Protein AF-A0A363UL83-F1 (afdb_monomer)

Organism: NCBI:txid2182787

pLDDT: mean 72.21, std 19.64, range [35.38, 95.19]

Nearest PDB structures (foldseek):
  6uzi-assembly2_D  TM=6.542E-01  e=4.255E-01  Elizabethkingia anophelis NUHP1
  2xft-assembly2_B  TM=6.855E-01  e=1.544E+00  Streptomyces clavuligerus
  3rma-assembly2_B  TM=6.707E-01  e=1.273E+00  Escherichia phage RB69
  2xgn-assembly2_B  TM=6.075E-01  e=1.647E+00  Streptomyces clavuligerus
  8dml-assembly2_C  TM=4.776E-01  e=8.105E-01  Vibrio parahaemolyticus

Structure (mmCIF, N/CA/C/O backbone):
data_AF-A0A363UL83-F1
#
_entry.id   AF-A0A363UL83-F1
#
loop_
_atom_site.group_PDB
_atom_site.id
_atom_site.type_symbol
_atom_site.label_atom_id
_atom_site.label_alt_id
_atom_site.label_comp_id
_atom_site.label_asym_id
_atom_site.label_entity_id
_atom_site.label_seq_id
_atom_site.pdbx_PDB_ins_code
_atom_site.Cartn_x
_atom_site.Cartn_y
_atom_site.Cartn_z
_atom_site.occupancy
_atom_site.B_iso_or_equiv
_atom_site.auth_seq_id
_atom_site.auth_comp_id
_atom_site.auth_asym_id
_atom_site.auth_atom_id
_atom_site.pdbx_PDB_model_num
ATOM 1 N N . MET A 1 1 ? -17.629 37.369 -5.604 1.00 35.38 1 MET A N 1
ATOM 2 C CA . MET A 1 1 ? -17.539 36.380 -6.699 1.00 35.38 1 MET A CA 1
ATOM 3 C C . MET A 1 1 ? -16.923 35.114 -6.133 1.00 35.38 1 MET A C 1
ATOM 5 O O . MET A 1 1 ? -15.731 35.081 -5.862 1.00 35.38 1 MET A O 1
ATOM 9 N N . THR A 1 2 ? -17.771 34.137 -5.838 1.00 41.16 2 THR A N 1
ATOM 10 C CA . THR A 1 2 ? -17.435 32.788 -5.370 1.00 41.16 2 THR A CA 1
ATOM 11 C C . THR A 1 2 ? -16.822 31.999 -6.525 1.00 41.16 2 THR A C 1
ATOM 13 O O . THR A 1 2 ? -17.457 31.888 -7.568 1.00 41.16 2 THR A O 1
ATOM 16 N N . ARG A 1 3 ? -15.589 31.503 -6.371 1.00 43.84 3 ARG A N 1
ATOM 17 C CA . ARG A 1 3 ? -14.997 30.542 -7.310 1.00 43.84 3 ARG A CA 1
ATOM 18 C C . ARG A 1 3 ? -15.130 29.141 -6.736 1.00 43.84 3 ARG A C 1
ATOM 20 O O . ARG A 1 3 ? -14.865 28.928 -5.555 1.00 43.84 3 ARG A O 1
ATOM 27 N N . ASP A 1 4 ? -15.618 28.271 -7.604 1.00 41.12 4 ASP A N 1
ATOM 28 C CA . ASP A 1 4 ? -16.145 26.947 -7.338 1.00 41.12 4 ASP A CA 1
ATOM 29 C C . ASP A 1 4 ? -15.208 26.060 -6.526 1.00 41.12 4 ASP A C 1
ATOM 31 O O . ASP A 1 4 ? -14.002 25.977 -6.764 1.00 41.12 4 ASP A O 1
ATOM 35 N N . ARG A 1 5 ? -15.820 25.374 -5.560 1.00 44.47 5 ARG A N 1
ATOM 36 C CA . ARG A 1 5 ? -15.253 24.201 -4.910 1.00 44.47 5 ARG A CA 1
ATOM 37 C C . ARG A 1 5 ? -15.093 23.141 -5.995 1.00 44.47 5 ARG A C 1
ATOM 39 O O . ARG A 1 5 ? -16.080 22.721 -6.587 1.00 44.47 5 ARG A O 1
ATOM 46 N N . VAL A 1 6 ? -13.853 22.752 -6.272 1.00 44.47 6 VAL A N 1
ATOM 47 C CA . VAL A 1 6 ? -13.574 21.559 -7.068 1.00 44.47 6 VAL A CA 1
ATOM 48 C C . VAL A 1 6 ? -14.012 20.377 -6.214 1.00 44.47 6 VAL A C 1
ATOM 50 O O . VAL A 1 6 ? -13.335 20.015 -5.254 1.00 44.47 6 VAL A O 1
ATOM 53 N N . ASP A 1 7 ? -15.190 19.845 -6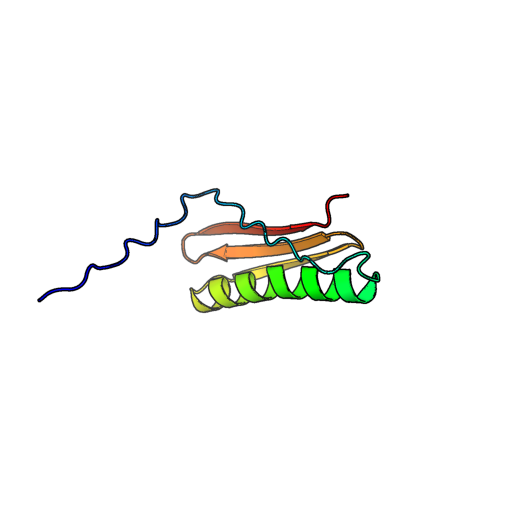.528 1.00 40.69 7 ASP A N 1
ATOM 54 C CA . ASP A 1 7 ? -15.612 18.510 -6.130 1.00 40.69 7 ASP A CA 1
ATOM 55 C C . ASP A 1 7 ? -14.598 17.515 -6.711 1.00 40.69 7 ASP A C 1
ATOM 57 O O . ASP A 1 7 ? -14.732 17.039 -7.839 1.00 40.69 7 ASP A O 1
ATOM 61 N N . GLU A 1 8 ? -13.529 17.234 -5.964 1.00 45.62 8 GLU A N 1
ATOM 62 C CA . GLU A 1 8 ? -12.736 16.037 -6.214 1.00 45.62 8 GLU A CA 1
ATOM 63 C C . GLU A 1 8 ? -13.653 14.833 -5.964 1.00 45.62 8 GLU A C 1
ATOM 65 O O . GLU A 1 8 ? -14.212 14.704 -4.867 1.00 45.62 8 GLU A O 1
ATOM 70 N N . PRO A 1 9 ? -13.862 13.953 -6.960 1.00 46.94 9 PRO A N 1
ATOM 71 C CA . PRO A 1 9 ? -14.680 12.778 -6.752 1.00 46.94 9 PRO A CA 1
ATOM 72 C C . PRO A 1 9 ? -13.998 11.908 -5.698 1.00 46.94 9 PRO A C 1
ATOM 74 O O . PRO A 1 9 ? -12.887 11.416 -5.896 1.00 46.94 9 PRO A O 1
ATOM 77 N N . TYR A 1 10 ? -14.689 11.726 -4.573 1.00 47.59 10 TYR A N 1
ATOM 78 C CA . TYR A 1 10 ? -14.349 10.740 -3.555 1.00 47.59 10 TYR A CA 1
ATOM 79 C C . TYR A 1 10 ? -14.092 9.398 -4.262 1.00 47.59 10 TYR A C 1
ATOM 81 O O . TYR A 1 10 ? -15.012 8.893 -4.918 1.00 47.59 10 TYR A O 1
ATOM 89 N N . PRO A 1 11 ? -12.882 8.810 -4.195 1.00 46.66 11 PRO A N 1
ATOM 90 C CA . PRO A 1 11 ? -12.649 7.530 -4.836 1.00 46.66 11 PRO A CA 1
ATOM 91 C C . PRO A 1 11 ? -13.549 6.489 -4.170 1.00 46.66 11 PRO A C 1
ATOM 93 O O . PRO A 1 11 ? -13.491 6.258 -2.959 1.00 46.66 11 PRO A O 1
ATOM 96 N N . ALA A 1 12 ? -14.435 5.906 -4.977 1.00 45.56 12 ALA A N 1
ATOM 97 C CA . ALA A 1 12 ? -15.318 4.832 -4.563 1.00 45.56 12 ALA A CA 1
ATOM 98 C C . ALA A 1 12 ? -14.498 3.659 -3.981 1.00 45.56 12 ALA A C 1
ATOM 100 O O . ALA A 1 12 ? -13.351 3.437 -4.384 1.00 45.56 12 ALA A O 1
ATOM 101 N N . PRO A 1 13 ? -15.062 2.855 -3.063 1.00 37.84 13 PRO A N 1
ATOM 102 C CA . PRO A 1 13 ? -14.386 1.664 -2.563 1.00 37.84 13 PRO A CA 1
ATOM 103 C C . PRO A 1 13 ? -14.050 0.736 -3.743 1.00 37.84 13 PRO A C 1
ATOM 105 O O . PRO A 1 13 ? -14.948 0.172 -4.361 1.00 37.84 13 PRO A O 1
ATOM 108 N N . GLY A 1 14 ? -12.761 0.622 -4.082 1.00 41.75 14 GLY A N 1
ATOM 109 C CA . GLY A 1 14 ? -12.281 -0.132 -5.248 1.00 41.75 14 GLY A CA 1
ATOM 110 C C . GLY A 1 14 ? -11.466 0.668 -6.272 1.00 41.75 14 GLY A C 1
ATOM 111 O O . GLY A 1 14 ? -11.023 0.084 -7.258 1.00 41.75 14 GLY A O 1
ATOM 112 N N . THR A 1 15 ? -11.231 1.970 -6.075 1.00 40.84 15 THR A N 1
ATOM 113 C CA . THR A 1 15 ? -10.381 2.756 -6.987 1.00 40.84 15 THR A CA 1
ATOM 114 C C . THR A 1 15 ? -8.916 2.312 -6.905 1.00 40.84 15 THR A C 1
ATOM 116 O O . THR A 1 15 ? -8.224 2.554 -5.918 1.00 40.84 15 THR A O 1
ATOM 119 N N . VAL A 1 16 ? -8.437 1.652 -7.961 1.00 47.06 16 VAL A N 1
ATOM 120 C CA . VAL A 1 16 ? -7.023 1.316 -8.155 1.00 47.06 16 VAL A CA 1
ATOM 121 C C . VAL A 1 16 ? -6.323 2.540 -8.746 1.00 47.06 16 VAL A C 1
ATOM 123 O O . VAL A 1 16 ? -6.610 2.946 -9.871 1.00 47.06 16 VAL A O 1
ATOM 126 N N . ALA A 1 17 ? -5.421 3.159 -7.985 1.00 45.84 17 ALA A N 1
ATOM 127 C CA . ALA A 1 17 ? -4.605 4.260 -8.482 1.00 45.84 17 ALA A CA 1
ATOM 128 C C . ALA A 1 17 ? -3.475 3.705 -9.366 1.00 45.84 17 ALA A C 1
ATOM 130 O O . ALA A 1 17 ? -2.512 3.120 -8.870 1.00 45.84 17 ALA A O 1
ATOM 131 N N . HIS A 1 18 ? -3.594 3.876 -10.682 1.00 41.28 18 HIS A N 1
ATOM 132 C CA . HIS A 1 18 ? -2.545 3.517 -11.635 1.00 41.28 18 HIS A CA 1
ATOM 133 C C . HIS A 1 18 ? -1.626 4.721 -11.872 1.00 41.28 18 HIS A C 1
ATOM 135 O O . HIS A 1 18 ? -2.014 5.680 -12.534 1.00 41.28 18 HIS A O 1
ATOM 141 N N . ALA A 1 19 ? -0.397 4.675 -11.359 1.00 46.41 19 ALA A N 1
ATOM 142 C CA . ALA A 1 19 ? 0.640 5.639 -11.718 1.00 46.41 19 ALA A CA 1
ATOM 143 C C . ALA A 1 19 ? 1.476 5.073 -12.879 1.00 46.41 19 ALA A C 1
ATOM 145 O O . ALA A 1 19 ? 2.179 4.080 -12.707 1.00 46.41 19 ALA A O 1
ATOM 146 N N . GLN A 1 20 ? 1.396 5.687 -14.064 1.00 48.78 20 GLN A N 1
ATOM 147 C CA . GLN A 1 20 ? 2.266 5.357 -15.200 1.00 48.78 20 GLN A CA 1
ATOM 148 C C . GLN A 1 20 ? 3.487 6.285 -15.193 1.00 48.78 20 GLN A C 1
ATOM 150 O O . GLN A 1 20 ?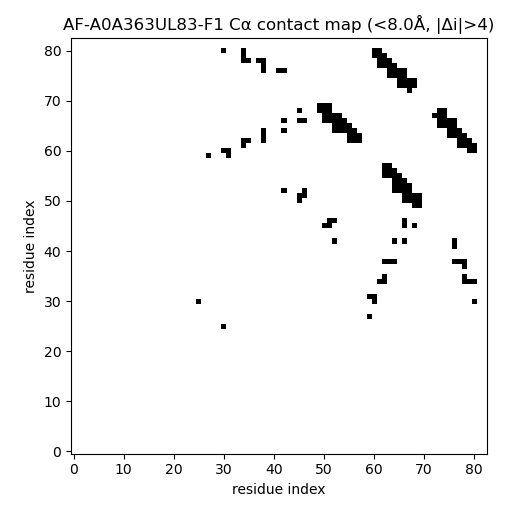 3.340 7.505 -15.204 1.00 48.78 20 GLN A O 1
ATOM 155 N N . HIS A 1 21 ? 4.696 5.719 -15.164 1.00 44.06 21 HIS A N 1
ATOM 156 C CA . HIS A 1 21 ? 5.940 6.487 -15.245 1.00 44.06 21 HIS A CA 1
ATOM 157 C C . HIS A 1 21 ? 6.440 6.530 -16.706 1.00 44.06 21 HIS A C 1
ATOM 159 O O . HIS A 1 21 ? 6.664 5.465 -17.279 1.00 44.06 21 HIS A O 1
ATOM 165 N N . PRO A 1 22 ? 6.650 7.712 -17.324 1.00 50.56 22 PRO A N 1
ATOM 166 C CA . PRO A 1 22 ? 6.960 7.835 -18.757 1.00 50.56 22 PRO A CA 1
ATOM 167 C C . PRO A 1 22 ? 8.431 7.577 -19.138 1.00 50.56 22 PRO A C 1
ATOM 169 O O . PRO A 1 22 ? 8.776 7.617 -20.318 1.00 50.56 22 PRO A O 1
ATOM 172 N N . ALA A 1 23 ? 9.331 7.339 -18.179 1.00 46.56 23 ALA A N 1
ATOM 173 C CA . ALA A 1 23 ? 10.739 7.080 -18.494 1.00 46.56 23 ALA A CA 1
ATOM 174 C C . ALA A 1 23 ? 10.941 5.630 -18.958 1.00 46.56 23 ALA A C 1
ATOM 176 O O . ALA A 1 23 ? 10.617 4.740 -18.185 1.00 46.56 23 ALA A O 1
ATOM 177 N N . GLY A 1 24 ? 11.502 5.444 -20.166 1.00 54.34 24 GLY A N 1
ATOM 178 C CA . GLY A 1 24 ? 11.705 4.198 -20.937 1.00 54.34 24 GLY A CA 1
ATOM 179 C C . GLY A 1 24 ? 12.001 2.882 -20.189 1.00 54.34 24 GLY A C 1
ATOM 180 O O . GLY A 1 24 ? 11.274 2.465 -19.298 1.00 54.34 24 GLY A O 1
ATOM 181 N N . ARG A 1 25 ? 13.016 2.105 -20.603 1.00 54.88 25 ARG A N 1
ATOM 182 C CA . ARG A 1 25 ? 13.347 0.859 -19.880 1.00 54.88 25 ARG A CA 1
ATOM 183 C C . ARG A 1 25 ? 13.926 1.218 -18.512 1.00 54.88 25 ARG A C 1
ATOM 185 O O . ARG A 1 25 ? 15.104 1.542 -18.400 1.00 54.88 25 ARG A O 1
ATOM 192 N N . LEU A 1 26 ? 13.095 1.167 -17.476 1.00 59.09 26 LEU A N 1
ATOM 193 C CA . LEU A 1 26 ? 13.538 1.320 -16.098 1.00 59.09 26 LEU A CA 1
ATOM 194 C C . LEU A 1 26 ? 14.464 0.152 -15.733 1.00 59.09 26 LEU A C 1
ATOM 196 O O . LEU A 1 26 ? 14.091 -1.017 -15.839 1.00 59.09 26 LEU A O 1
ATOM 200 N N . CYS A 1 27 ? 15.687 0.471 -15.306 1.00 66.25 27 CYS A N 1
ATOM 201 C CA . CYS A 1 27 ? 16.577 -0.508 -14.687 1.00 66.25 27 CYS A CA 1
ATOM 202 C C .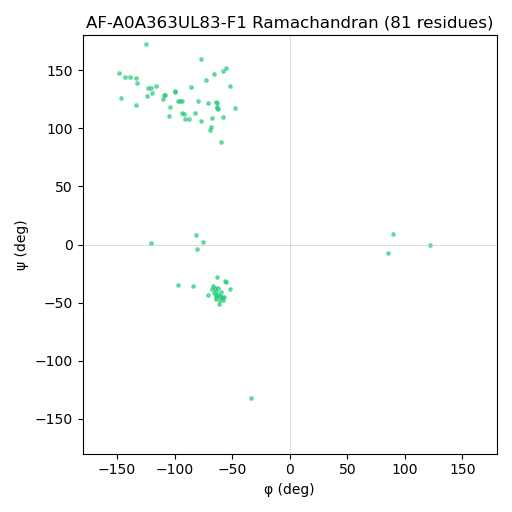 CYS A 1 27 ? 15.895 -1.110 -13.450 1.00 66.25 27 CYS A C 1
ATOM 204 O O . CYS A 1 27 ? 15.149 -0.419 -12.758 1.00 66.25 27 CYS A O 1
ATOM 206 N N . GLU A 1 28 ? 16.193 -2.366 -13.120 1.00 63.44 28 GLU A N 1
ATOM 207 C CA . GLU A 1 28 ? 15.531 -3.091 -12.022 1.00 63.44 28 GLU A CA 1
ATOM 208 C C . GLU A 1 28 ? 15.541 -2.333 -10.686 1.00 63.44 28 GLU A C 1
ATOM 210 O O . GLU A 1 28 ? 14.537 -2.320 -9.978 1.00 63.44 28 GLU A O 1
ATOM 215 N N . GLY A 1 29 ? 16.640 -1.638 -10.369 1.00 62.38 29 GLY A N 1
ATOM 216 C CA . GLY A 1 29 ? 16.739 -0.796 -9.173 1.00 62.38 29 GLY A CA 1
ATOM 217 C C . GLY A 1 29 ? 15.789 0.409 -9.182 1.00 62.38 29 GLY A C 1
ATOM 218 O O . GLY A 1 29 ? 15.206 0.734 -8.151 1.00 62.38 29 GLY A O 1
ATOM 219 N N . HIS A 1 30 ? 15.570 1.039 -10.341 1.00 71.44 30 HIS A N 1
ATOM 220 C CA . HIS A 1 30 ? 14.624 2.152 -10.479 1.00 71.44 30 HIS A CA 1
ATOM 221 C C . HIS A 1 30 ? 13.181 1.670 -10.362 1.00 71.44 30 HIS A C 1
ATOM 223 O O . HIS A 1 30 ? 12.386 2.270 -9.644 1.00 71.44 30 HIS A O 1
ATOM 229 N N . THR A 1 31 ? 12.867 0.547 -11.003 1.00 69.44 31 THR A N 1
ATOM 230 C CA . THR A 1 31 ? 11.559 -0.102 -10.908 1.00 69.44 31 THR A CA 1
ATOM 231 C C . THR A 1 31 ? 11.231 -0.479 -9.465 1.00 69.44 31 THR A C 1
ATOM 233 O O . THR A 1 31 ? 10.146 -0.175 -8.976 1.00 69.44 31 THR A O 1
ATOM 236 N N . ARG A 1 32 ? 12.197 -1.063 -8.746 1.00 68.50 32 ARG A N 1
ATOM 237 C CA . ARG A 1 32 ? 12.078 -1.379 -7.320 1.00 68.50 32 ARG A CA 1
ATOM 238 C C . ARG A 1 32 ? 11.789 -0.139 -6.477 1.00 68.50 32 ARG A C 1
ATOM 240 O O . ARG A 1 32 ? 10.877 -0.173 -5.659 1.00 68.50 32 ARG A O 1
ATOM 247 N N . ASN A 1 33 ? 12.536 0.944 -6.678 1.00 74.69 33 ASN A N 1
ATOM 248 C CA . ASN A 1 33 ? 12.338 2.177 -5.915 1.00 74.69 33 ASN A CA 1
ATOM 249 C C . ASN A 1 33 ? 10.963 2.799 -6.183 1.00 74.69 33 ASN A C 1
ATOM 251 O O . ASN A 1 33 ? 10.307 3.236 -5.244 1.00 74.69 33 ASN A O 1
ATOM 255 N N . LEU A 1 34 ? 10.498 2.789 -7.435 1.00 75.62 34 LEU A N 1
ATOM 256 C CA . LEU A 1 34 ? 9.167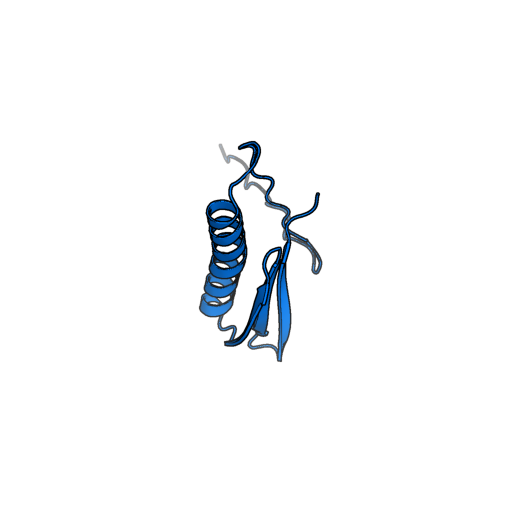 3.286 -7.786 1.00 75.62 34 LEU A CA 1
ATOM 257 C C . LEU A 1 34 ? 8.057 2.447 -7.140 1.00 75.62 34 LEU A C 1
ATOM 259 O O . LEU A 1 34 ? 7.173 3.014 -6.507 1.00 75.62 34 LEU A O 1
ATOM 263 N N . LEU A 1 35 ? 8.143 1.113 -7.216 1.00 76.56 35 LEU A N 1
ATOM 264 C CA . LEU A 1 35 ? 7.187 0.209 -6.562 1.00 76.56 35 LEU A CA 1
ATOM 265 C C . LEU A 1 35 ? 7.102 0.448 -5.049 1.00 76.56 35 LEU A C 1
ATOM 267 O O . LEU A 1 35 ? 6.008 0.517 -4.487 1.00 76.56 35 LEU A O 1
ATOM 271 N N . LEU A 1 36 ? 8.260 0.595 -4.400 1.00 77.38 36 LEU A N 1
ATOM 272 C CA . LEU A 1 36 ? 8.350 0.879 -2.971 1.00 77.38 36 LEU A CA 1
ATOM 273 C C . LEU A 1 36 ? 7.695 2.215 -2.623 1.00 77.38 36 LEU A C 1
ATOM 275 O O . LEU A 1 36 ? 6.831 2.250 -1.750 1.00 77.38 36 LEU A O 1
ATOM 279 N N . LEU A 1 37 ? 8.053 3.287 -3.335 1.00 80.75 37 LEU A N 1
ATOM 280 C CA . LEU A 1 37 ? 7.521 4.630 -3.100 1.00 80.75 37 LEU A CA 1
ATOM 281 C C . LEU A 1 37 ? 5.996 4.686 -3.265 1.00 80.75 37 LEU A C 1
ATOM 283 O O . LEU A 1 37 ? 5.320 5.320 -2.453 1.00 80.75 37 LEU A O 1
ATOM 287 N N . SER A 1 38 ? 5.445 4.005 -4.276 1.00 76.00 38 SER A N 1
ATOM 288 C CA . SER A 1 38 ? 4.002 3.993 -4.544 1.00 76.00 38 SER A CA 1
ATOM 289 C C . SER A 1 38 ? 3.192 3.391 -3.395 1.00 76.00 38 SER A C 1
ATOM 291 O O . SER A 1 38 ? 2.158 3.938 -3.018 1.00 76.00 38 SER A O 1
ATOM 293 N N . VAL A 1 39 ? 3.655 2.282 -2.816 1.00 85.00 39 VAL A N 1
ATOM 294 C CA . VAL A 1 39 ? 2.933 1.599 -1.729 1.00 85.00 39 VAL A CA 1
ATOM 295 C C . VAL A 1 39 ? 3.243 2.217 -0.369 1.00 85.00 39 VAL A C 1
ATOM 297 O O . VAL A 1 39 ? 2.370 2.284 0.494 1.00 85.00 39 VAL A O 1
ATOM 300 N N . GLU A 1 40 ? 4.475 2.674 -0.158 1.00 84.94 40 GLU A N 1
ATOM 301 C CA . GLU A 1 40 ? 4.915 3.260 1.106 1.00 84.94 40 GLU A CA 1
ATOM 302 C C . GLU A 1 40 ? 4.176 4.553 1.428 1.00 84.94 40 GLU A C 1
ATOM 304 O O . GLU A 1 40 ? 3.699 4.705 2.551 1.00 84.94 40 GLU A O 1
ATOM 309 N N . ARG A 1 41 ? 3.997 5.439 0.443 1.00 85.62 41 ARG A N 1
ATOM 310 C CA . ARG A 1 41 ? 3.246 6.680 0.649 1.00 85.62 41 ARG A CA 1
ATOM 311 C C . ARG A 1 41 ? 1.797 6.409 1.055 1.00 85.62 41 ARG A C 1
ATOM 31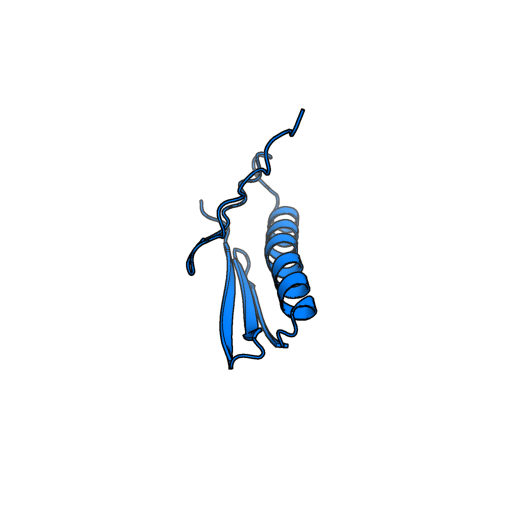3 O O . ARG A 1 41 ? 1.343 6.949 2.058 1.00 85.62 41 ARG A O 1
ATOM 320 N N . ALA A 1 42 ? 1.109 5.521 0.337 1.00 86.31 42 ALA A N 1
ATOM 321 C CA . ALA A 1 42 ? -0.260 5.134 0.671 1.00 86.31 42 ALA A CA 1
ATOM 322 C C . ALA A 1 42 ? -0.350 4.464 2.055 1.00 86.31 42 ALA A C 1
ATOM 324 O O . ALA A 1 42 ? -1.288 4.712 2.809 1.00 86.31 42 ALA A O 1
ATOM 325 N N . ALA A 1 43 ? 0.638 3.649 2.434 1.00 87.62 43 ALA A N 1
ATOM 326 C CA . ALA A 1 43 ? 0.676 3.034 3.759 1.00 87.62 43 ALA A CA 1
ATOM 327 C C . ALA A 1 43 ? 0.892 4.063 4.881 1.00 87.62 43 ALA A C 1
ATOM 329 O O 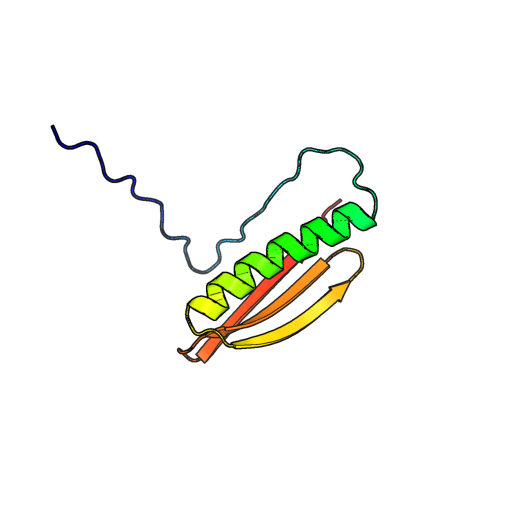. ALA A 1 43 ? 0.273 3.935 5.933 1.00 87.62 43 ALA A O 1
ATOM 330 N N . ILE A 1 44 ? 1.727 5.084 4.659 1.00 87.50 44 ILE A N 1
ATOM 3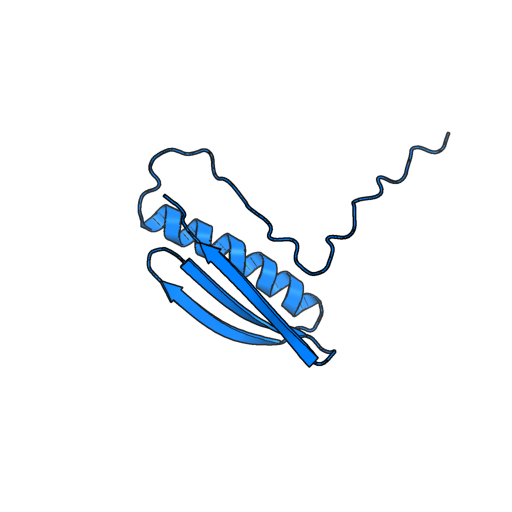31 C CA . ILE A 1 44 ? 1.922 6.196 5.602 1.00 87.50 44 ILE A CA 1
ATOM 332 C C . ILE A 1 44 ? 0.626 6.996 5.754 1.00 87.50 44 ILE A C 1
ATOM 334 O O . ILE A 1 44 ? 0.222 7.287 6.874 1.00 87.50 44 ILE A O 1
ATOM 338 N N . GLU A 1 45 ? -0.056 7.315 4.653 1.00 90.12 45 GLU A N 1
ATOM 339 C CA . GLU A 1 45 ? -1.334 8.039 4.688 1.00 90.12 45 GLU A CA 1
ATOM 340 C C . GLU A 1 45 ? -2.405 7.255 5.462 1.00 90.12 45 GLU A C 1
ATOM 342 O O . GLU A 1 45 ? -3.071 7.815 6.334 1.00 90.12 45 GLU A O 1
ATOM 347 N N . LEU A 1 46 ? -2.514 5.942 5.231 1.00 90.12 46 LEU A N 1
ATOM 348 C CA . LEU A 1 46 ? -3.421 5.088 6.002 1.00 90.12 46 LEU A CA 1
ATOM 349 C C . LEU A 1 46 ? -3.005 4.962 7.471 1.00 90.12 46 LEU A C 1
ATOM 351 O O . LEU A 1 46 ? -3.872 4.930 8.341 1.00 90.12 46 LEU A O 1
ATOM 355 N N . SER A 1 47 ? -1.704 4.925 7.765 1.00 90.06 47 SER A N 1
ATOM 356 C CA . SER A 1 47 ? -1.204 4.904 9.142 1.00 90.06 47 SER A CA 1
ATOM 357 C C . SER A 1 47 ? -1.522 6.197 9.889 1.00 90.06 47 SER A C 1
ATOM 359 O O . SER A 1 47 ? -2.003 6.148 11.019 1.00 90.06 47 SER A O 1
ATOM 361 N N . ASN A 1 48 ? -1.367 7.349 9.234 1.00 92.06 48 ASN A N 1
ATOM 362 C CA . ASN A 1 48 ? -1.747 8.652 9.782 1.00 92.06 48 ASN A CA 1
ATOM 363 C C . ASN A 1 48 ? -3.259 8.752 10.048 1.00 92.06 48 ASN A C 1
ATOM 365 O O . ASN A 1 48 ? -3.676 9.462 10.958 1.00 92.06 48 ASN A O 1
ATOM 369 N N . ALA A 1 49 ? -4.079 8.010 9.297 1.00 90.69 49 ALA A N 1
ATOM 370 C CA . ALA A 1 49 ? -5.516 7.862 9.537 1.00 90.69 49 ALA A CA 1
ATOM 371 C C . ALA A 1 49 ? -5.865 6.825 10.634 1.00 90.69 49 ALA A C 1
ATOM 373 O O . ALA A 1 49 ? -7.035 6.485 10.815 1.00 90.69 49 ALA A O 1
ATOM 374 N N . GLY A 1 50 ? -4.869 6.305 11.360 1.00 92.31 50 GLY A N 1
ATOM 375 C CA . GLY A 1 50 ? -5.033 5.326 12.439 1.00 92.31 50 GLY A CA 1
ATOM 376 C C . GLY A 1 50 ? -4.983 3.863 11.991 1.00 92.31 50 GLY A C 1
ATOM 377 O O . GLY A 1 50 ? -5.302 2.975 12.778 1.00 92.31 50 GLY A O 1
ATOM 378 N N . GLY A 1 51 ? -4.619 3.588 10.738 1.00 93.88 51 GLY A N 1
ATOM 379 C CA . GLY A 1 51 ? -4.422 2.230 10.241 1.00 93.88 51 GLY A CA 1
ATOM 380 C C . GLY A 1 51 ? -3.144 1.574 10.781 1.00 93.88 51 GLY A C 1
ATOM 381 O O . GLY A 1 51 ? -2.093 2.201 10.880 1.00 93.88 51 GLY A O 1
ATOM 382 N N . ASP A 1 52 ? -3.219 0.282 11.083 1.00 93.62 52 ASP A N 1
ATOM 383 C CA . ASP A 1 52 ? -2.088 -0.545 11.506 1.00 93.62 52 ASP A CA 1
ATOM 384 C C . ASP A 1 52 ? -1.513 -1.330 10.316 1.00 93.62 52 ASP A C 1
ATOM 386 O O . ASP A 1 52 ? -2.236 -2.062 9.634 1.00 93.62 52 ASP A O 1
ATOM 390 N N . VAL A 1 53 ? -0.217 -1.172 10.036 1.00 90.19 53 VAL A N 1
ATOM 391 C CA . VAL A 1 53 ? 0.458 -1.827 8.904 1.00 90.19 53 VAL A CA 1
ATOM 392 C C . VAL A 1 53 ? 0.962 -3.201 9.347 1.00 90.19 53 VAL A C 1
ATOM 394 O O . VAL A 1 53 ? 1.940 -3.309 10.079 1.00 90.19 53 VAL A O 1
ATOM 397 N N . MET A 1 54 ? 0.309 -4.263 8.871 1.00 86.44 54 MET A N 1
ATOM 398 C CA . MET A 1 54 ? 0.476 -5.622 9.401 1.00 86.44 54 MET A CA 1
ATOM 399 C C . MET A 1 54 ? 1.454 -6.515 8.621 1.00 86.44 54 MET A C 1
ATOM 401 O O . MET A 1 54 ? 2.079 -7.388 9.214 1.00 86.44 54 MET A O 1
ATOM 405 N N . ASP A 1 55 ? 1.537 -6.377 7.293 1.00 85.44 55 ASP A N 1
ATOM 406 C CA . ASP A 1 55 ? 2.368 -7.246 6.436 1.00 85.44 55 ASP A CA 1
ATOM 407 C C . ASP A 1 55 ? 2.987 -6.433 5.293 1.00 85.44 55 ASP A C 1
ATOM 409 O O . ASP A 1 55 ? 2.352 -5.519 4.752 1.00 85.44 55 ASP A O 1
ATOM 413 N N . ARG A 1 56 ? 4.217 -6.786 4.916 1.00 86.56 56 ARG A N 1
ATOM 414 C CA . ARG A 1 56 ? 4.965 -6.209 3.799 1.00 86.56 56 ARG A CA 1
ATOM 415 C C . ARG A 1 56 ? 5.576 -7.334 2.976 1.00 86.56 56 ARG A C 1
ATOM 417 O O . ARG A 1 56 ? 6.420 -8.08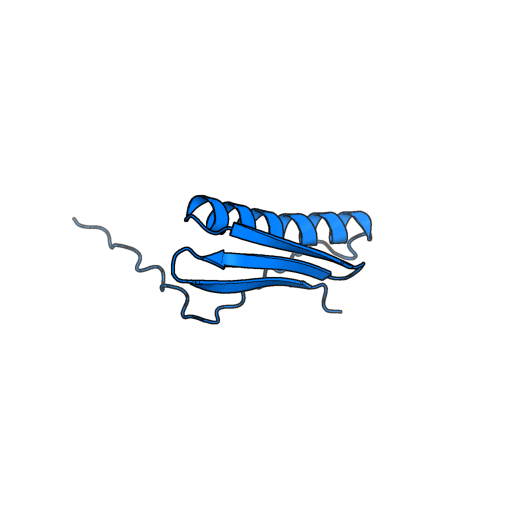4 3.463 1.00 86.56 56 ARG A O 1
ATOM 424 N N . ARG A 1 57 ? 5.209 -7.401 1.697 1.00 86.44 57 ARG A N 1
ATOM 425 C CA . ARG A 1 57 ? 5.754 -8.373 0.745 1.00 86.44 57 ARG A CA 1
ATOM 426 C C . ARG A 1 57 ? 6.349 -7.656 -0.448 1.00 86.44 57 ARG A C 1
ATOM 428 O O . ARG A 1 57 ? 5.676 -6.859 -1.094 1.00 86.44 57 ARG A O 1
ATOM 435 N N . HIS A 1 58 ? 7.594 -7.999 -0.748 1.00 84.31 58 HIS A N 1
ATOM 436 C CA . HIS A 1 58 ? 8.332 -7.457 -1.875 1.00 84.31 58 HIS A CA 1
ATOM 437 C C . HIS A 1 58 ? 8.721 -8.584 -2.829 1.00 84.31 58 HIS A C 1
ATOM 439 O O . HIS A 1 58 ? 9.299 -9.587 -2.408 1.00 84.31 58 HIS A O 1
ATOM 445 N N . THR A 1 59 ? 8.442 -8.408 -4.116 1.00 83.75 59 THR A N 1
ATOM 446 C CA . THR A 1 59 ? 8.966 -9.250 -5.193 1.00 83.75 59 THR A CA 1
ATOM 447 C C . THR A 1 59 ? 9.684 -8.383 -6.225 1.00 83.75 59 THR A C 1
ATOM 449 O O . THR A 1 59 ? 9.616 -7.158 -6.184 1.00 83.75 59 THR A O 1
ATOM 452 N N . ARG A 1 60 ? 10.349 -9.012 -7.203 1.00 78.44 60 ARG A N 1
ATOM 453 C CA . ARG A 1 60 ? 11.014 -8.287 -8.301 1.00 78.44 60 ARG A CA 1
ATOM 454 C C . ARG A 1 60 ? 10.067 -7.346 -9.057 1.00 78.44 60 ARG A C 1
ATOM 456 O O . ARG A 1 60 ? 10.512 -6.313 -9.545 1.00 78.44 60 ARG A O 1
ATOM 463 N N . ASN A 1 61 ? 8.787 -7.706 -9.156 1.00 82.56 61 ASN A N 1
ATOM 464 C CA . ASN A 1 61 ? 7.817 -7.006 -9.997 1.00 82.56 61 ASN A CA 1
ATOM 465 C C . ASN A 1 61 ? 6.634 -6.445 -9.204 1.00 82.56 61 ASN A C 1
ATOM 467 O O . ASN A 1 61 ? 5.726 -5.886 -9.813 1.00 82.56 61 ASN A O 1
ATOM 471 N N . SER A 1 62 ? 6.602 -6.616 -7.882 1.00 85.19 62 SER A N 1
ATOM 472 C CA . SER A 1 62 ? 5.486 -6.150 -7.068 1.00 85.19 62 SER A CA 1
ATOM 473 C C . SER A 1 62 ? 5.904 -5.735 -5.665 1.00 85.19 62 SER A C 1
ATOM 475 O O . SER A 1 62 ? 6.809 -6.316 -5.069 1.00 85.19 62 SER A O 1
ATOM 477 N N . GLU A 1 63 ? 5.204 -4.746 -5.124 1.00 87.06 63 GLU A N 1
ATOM 478 C CA . GLU A 1 63 ? 5.218 -4.395 -3.706 1.00 87.06 63 GLU A CA 1
ATOM 479 C C . GLU A 1 63 ? 3.795 -4.525 -3.174 1.00 87.06 63 GLU A C 1
ATOM 481 O O . GLU A 1 63 ? 2.841 -4.068 -3.805 1.00 87.06 63 GLU A O 1
ATOM 486 N N . GLN A 1 64 ? 3.639 -5.148 -2.011 1.00 89.50 64 GLN A N 1
ATOM 487 C CA . GLN A 1 64 ? 2.352 -5.304 -1.351 1.00 89.50 64 GLN A CA 1
ATOM 488 C C . GLN A 1 64 ? 2.458 -4.934 0.124 1.00 89.50 64 GLN A C 1
ATOM 490 O O . GLN A 1 64 ? 3.413 -5.313 0.807 1.00 89.50 64 GLN A O 1
ATOM 495 N N . ARG A 1 65 ? 1.440 -4.237 0.633 1.00 90.50 65 ARG A N 1
ATOM 496 C CA . ARG A 1 65 ? 1.265 -3.985 2.066 1.00 90.50 65 ARG A CA 1
ATOM 497 C C . ARG A 1 65 ? -0.164 -4.264 2.496 1.00 90.50 65 ARG A C 1
ATOM 499 O O . ARG A 1 65 ? -1.108 -3.988 1.759 1.00 90.50 65 ARG A O 1
ATOM 506 N N . LEU A 1 66 ? -0.320 -4.796 3.699 1.00 92.38 66 LEU A N 1
ATOM 507 C CA . LEU A 1 66 ? -1.617 -4.994 4.330 1.00 92.38 66 LEU A CA 1
ATOM 508 C C . LEU A 1 66 ? -1.785 -3.991 5.469 1.00 92.38 66 LEU A C 1
ATOM 510 O O . LEU A 1 66 ? -0.931 -3.919 6.349 1.00 92.38 66 LEU A O 1
ATOM 514 N N . VAL A 1 67 ? -2.902 -3.270 5.472 1.00 93.06 67 VAL A N 1
ATOM 515 C CA . VAL A 1 67 ? -3.250 -2.301 6.513 1.00 93.06 67 VAL A CA 1
ATOM 516 C C . VAL A 1 67 ? -4.598 -2.666 7.126 1.00 93.06 67 VAL A C 1
ATOM 518 O O . VAL A 1 67 ? -5.544 -2.988 6.407 1.00 93.06 67 VAL A O 1
ATOM 521 N N . ARG A 1 68 ? -4.701 -2.629 8.452 1.00 94.81 68 ARG A N 1
ATOM 522 C CA . ARG A 1 68 ? -5.952 -2.782 9.197 1.00 94.81 68 ARG A CA 1
ATOM 523 C C . ARG A 1 68 ? -6.410 -1.417 9.689 1.00 94.81 68 ARG A C 1
ATOM 525 O O . ARG A 1 68 ? -5.719 -0.786 10.473 1.00 94.81 68 ARG A O 1
ATOM 532 N N . MET A 1 69 ? -7.577 -0.975 9.247 1.00 95.19 69 MET A N 1
ATOM 533 C CA . MET A 1 69 ? -8.165 0.297 9.658 1.00 95.19 69 MET A CA 1
ATOM 534 C C . MET A 1 69 ? -8.793 0.200 11.063 1.00 95.19 69 MET A C 1
ATOM 536 O O . MET A 1 69 ? -9.133 -0.907 11.498 1.00 95.19 69 MET A O 1
ATOM 540 N N . PRO A 1 70 ? -9.005 1.334 11.765 1.00 92.06 70 PRO A N 1
ATOM 541 C CA . PRO A 1 70 ? -9.644 1.360 13.087 1.00 92.06 70 PRO A CA 1
ATOM 542 C C . PRO A 1 70 ? -11.039 0.725 13.125 1.00 92.06 70 PRO A C 1
ATOM 54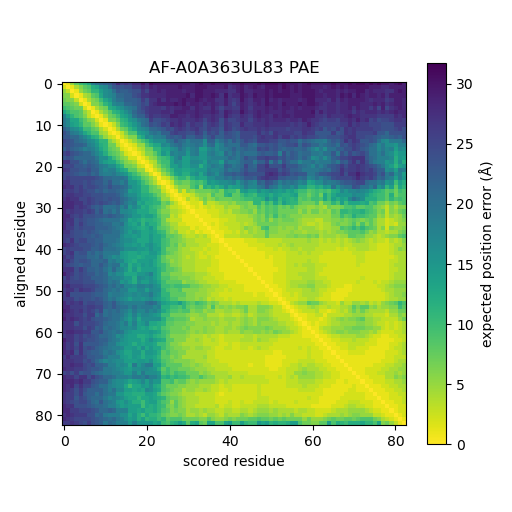4 O O . PRO A 1 70 ? -11.426 0.127 14.124 1.00 92.06 70 PRO A O 1
ATOM 547 N N . ASP A 1 71 ? -11.779 0.811 12.018 1.00 94.31 71 ASP A N 1
ATOM 548 C CA . ASP A 1 71 ? -13.101 0.193 11.845 1.00 94.31 71 ASP A CA 1
ATOM 549 C C . ASP A 1 71 ? -13.046 -1.333 11.620 1.00 94.31 71 ASP A C 1
ATOM 551 O O . ASP A 1 71 ? -14.070 -1.980 11.407 1.00 94.31 71 ASP A O 1
ATOM 555 N N . GLY A 1 72 ? -11.848 -1.923 11.653 1.00 91.31 72 GLY A N 1
ATOM 556 C CA . GLY A 1 72 ? -11.610 -3.347 11.461 1.00 91.31 72 GLY A CA 1
ATOM 557 C C . GLY A 1 72 ? -11.477 -3.784 10.001 1.00 91.31 72 GLY A C 1
ATOM 558 O O . GLY A 1 72 ? -11.098 -4.936 9.766 1.00 91.31 72 GLY A O 1
ATOM 559 N N . ARG A 1 73 ? -11.721 -2.908 9.013 1.00 92.62 73 ARG A N 1
ATOM 560 C CA . ARG A 1 73 ? -11.519 -3.242 7.594 1.00 92.62 73 ARG A CA 1
ATOM 561 C C . ARG A 1 73 ? -10.043 -3.482 7.298 1.00 92.62 73 ARG A C 1
ATOM 563 O O . ARG A 1 73 ? -9.157 -2.851 7.868 1.00 92.62 73 ARG A O 1
ATOM 570 N N . ARG A 1 74 ? -9.775 -4.394 6.363 1.00 93.50 74 ARG A N 1
ATOM 571 C CA . ARG A 1 74 ? -8.422 -4.708 5.888 1.00 93.50 74 ARG A CA 1
ATOM 572 C C . ARG A 1 74 ? -8.258 -4.207 4.460 1.00 93.50 74 ARG A C 1
ATOM 574 O O . ARG A 1 74 ? -9.038 -4.575 3.586 1.00 93.50 74 ARG A O 1
ATOM 581 N N . LEU A 1 75 ? -7.236 -3.393 4.233 1.00 90.44 75 LEU A N 1
ATOM 582 C CA . LEU A 1 75 ? -6.868 -2.841 2.936 1.00 90.44 75 LEU A CA 1
ATOM 583 C C . LEU A 1 75 ? -5.571 -3.497 2.464 1.00 90.44 75 LEU A C 1
ATOM 585 O O . LEU A 1 75 ? -4.586 -3.539 3.200 1.00 90.44 75 LEU A O 1
ATOM 589 N N . LYS A 1 76 ? -5.568 -4.010 1.232 1.00 92.38 76 LYS A N 1
ATOM 590 C CA . LYS A 1 76 ? -4.364 -4.530 0.579 1.00 92.38 76 LYS A CA 1
ATOM 591 C C . LYS A 1 76 ? -3.897 -3.516 -0.458 1.00 92.38 76 LYS A C 1
ATOM 593 O O . LYS A 1 76 ? -4.557 -3.330 -1.475 1.00 92.38 76 LYS A O 1
ATOM 598 N N . LEU A 1 77 ? -2.763 -2.885 -0.195 1.00 88.75 77 LEU A N 1
ATOM 599 C CA . LEU A 1 77 ? -2.072 -2.018 -1.137 1.00 88.75 77 LEU A CA 1
ATOM 600 C C . LEU A 1 77 ? -1.169 -2.874 -2.016 1.00 88.75 77 LEU A C 1
ATOM 602 O O . LEU A 1 77 ? -0.501 -3.786 -1.526 1.00 88.75 77 LEU A O 1
ATOM 606 N N . THR A 1 78 ? -1.170 -2.625 -3.318 1.00 87.12 78 THR A N 1
ATOM 607 C CA . THR A 1 78 ? -0.386 -3.403 -4.277 1.00 87.12 78 THR A CA 1
ATOM 608 C C . THR A 1 78 ? 0.072 -2.490 -5.406 1.00 87.12 78 THR A C 1
ATOM 610 O O . THR A 1 78 ? -0.748 -1.809 -6.013 1.00 87.12 78 THR A O 1
ATOM 613 N N . ALA A 1 79 ? 1.375 -2.471 -5.669 1.00 85.62 79 ALA A N 1
ATOM 614 C CA . ALA A 1 79 ? 1.960 -1.889 -6.869 1.00 85.62 79 ALA A CA 1
ATOM 615 C C . ALA A 1 79 ? 2.621 -3.009 -7.667 1.00 85.62 79 ALA A C 1
ATOM 617 O O . ALA A 1 79 ? 3.300 -3.859 -7.089 1.00 85.62 79 ALA A O 1
ATOM 618 N N . GLU A 1 80 ? 2.418 -3.017 -8.980 1.00 83.69 80 GLU A N 1
ATOM 619 C CA . GLU A 1 80 ? 2.884 -4.078 -9.871 1.00 83.69 80 GLU A CA 1
ATOM 620 C C . GLU A 1 80 ? 3.438 -3.488 -11.167 1.00 83.69 80 GLU A C 1
ATOM 622 O O . GLU A 1 80 ? 2.935 -2.489 -11.682 1.00 83.69 80 GLU A O 1
ATOM 627 N N . VAL A 1 81 ? 4.480 -4.123 -11.699 1.00 76.75 81 VAL A N 1
ATOM 628 C CA . VAL A 1 81 ? 5.047 -3.812 -13.014 1.00 76.75 81 VAL A CA 1
ATOM 629 C C . VAL A 1 81 ? 4.373 -4.708 -14.036 1.00 76.75 81 VAL A C 1
ATOM 631 O O . VAL A 1 81 ? 4.588 -5.922 -14.040 1.00 76.75 81 VAL A O 1
ATOM 634 N N . ILE A 1 82 ? 3.589 -4.099 -14.917 1.00 72.81 82 ILE A N 1
ATOM 635 C CA . ILE A 1 82 ? 2.915 -4.784 -16.019 1.00 72.81 82 ILE A CA 1
ATOM 636 C C . ILE A 1 82 ? 3.747 -4.553 -17.287 1.00 72.81 82 ILE A C 1
ATOM 638 O O . ILE A 1 82 ? 4.203 -3.435 -17.528 1.00 72.81 82 ILE A O 1
ATOM 642 N N . ARG A 1 83 ? 4.015 -5.627 -18.036 1.00 64.94 83 ARG A N 1
ATOM 643 C CA . ARG A 1 83 ? 4.739 -5.581 -19.315 1.00 64.94 83 ARG A CA 1
ATOM 644 C C . ARG A 1 83 ? 3.810 -5.262 -20.473 1.00 64.94 83 ARG A C 1
ATOM 646 O O . ARG A 1 83 ? 2.656 -5.735 -20.417 1.00 64.94 83 ARG A O 1
#

Secondary structure (DSSP, 8-state):
-PPPP--PPPPPTT--------SSS--HHHHHHHHHHHHHHHHHHHHHTT-EEEEEEE-SSEEEEEEE-TTS-EEEEEEE---

Foldseek 3Di:
DDDDDPPPPDDDVPDDDDDDDPDPPDDLVRQQVVQCVQQVVVVVVQVVQVWDWDDWDDDSFKTWTWIQHPVRDIDIDMDGDDD

Sequence (83 aa):
MTRDRVDEPYPAPGTVAHAQHPAGRLCEGHTRNLLLLSVERAAIELSNAGGDVMDRRHTRNSEQRLVRMPDGRRLKLTAEVIR

Radius of gyration: 15.66 Å; Cα contacts (8 Å, |Δi|>4): 91; chains: 1; bounding box: 34×46×34 Å

Solvent-accessible surface area (backbone atoms only — not comparable to full-atom values): 5312 Å² total; per-residue (Å²): 136,89,76,80,81,80,80,71,77,77,77,56,98,81,68,77,85,81,85,83,76,88,67,76,91,64,51,71,70,55,48,45,52,50,30,46,52,62,40,49,52,55,49,52,56,42,36,75,72,57,23,44,80,75,48,80,48,79,56,94,52,35,26,37,36,33,32,36,37,80,89,68,49,76,47,78,44,73,31,73,70,82,132

Mean predicted aligned error: 12.56 Å